Protein AF-A0AAD6BHV9-F1 (afdb_monomer_lite)

Secondary structure (DSSP, 8-state):
-HHHHHHHHHHHTTS-TT--EEE--SS--HHHHHHHHHHHHHHHHTTEEEPPTT-EEEETTEEEES-----

Structure (mmCIF, N/CA/C/O backbone):
data_AF-A0AAD6BHV9-F1
#
_entry.id   AF-A0AAD6BHV9-F1
#
loop_
_atom_site.group_PDB
_atom_site.id
_atom_site.type_symbol
_atom_site.label_atom_id
_atom_site.label_alt_id
_atom_site.label_comp_id
_atom_site.label_asym_id
_atom_site.label_entity_id
_atom_site.label_seq_id
_atom_site.pdbx_PDB_ins_code
_atom_site.Cartn_x
_atom_site.Cartn_y
_atom_site.Cartn_z
_atom_site.occupancy
_atom_site.B_iso_or_equiv
_atom_site.auth_seq_id
_atom_site.auth_comp_id
_atom_site.auth_asym_id
_atom_site.auth_atom_id
_atom_site.pdbx_PDB_model_num
ATOM 1 N N . MET A 1 1 ? 0.370 7.615 -11.642 1.00 78.50 1 MET A N 1
ATOM 2 C CA . MET A 1 1 ? 0.621 6.604 -10.590 1.00 78.50 1 MET A CA 1
ATOM 3 C C . MET A 1 1 ? 0.276 7.145 -9.209 1.00 78.50 1 MET A C 1
ATOM 5 O O . MET A 1 1 ? -0.679 6.652 -8.635 1.00 78.50 1 MET A O 1
ATOM 9 N N . ARG A 1 2 ? 0.957 8.190 -8.716 1.00 87.00 2 ARG A N 1
ATOM 10 C CA . ARG A 1 2 ? 0.681 8.789 -7.395 1.00 87.00 2 ARG A CA 1
ATOM 11 C C . ARG A 1 2 ? -0.799 9.114 -7.144 1.00 87.00 2 ARG A C 1
ATOM 13 O O . ARG A 1 2 ? -1.354 8.618 -6.181 1.00 87.00 2 ARG A O 1
ATOM 20 N N . GLN A 1 3 ? -1.458 9.811 -8.072 1.00 90.81 3 GLN A N 1
ATOM 21 C CA . GLN A 1 3 ? -2.893 10.130 -7.969 1.00 90.81 3 GLN A CA 1
ATOM 22 C C . GLN A 1 3 ? -3.789 8.898 -7.761 1.00 90.81 3 GLN A C 1
ATOM 24 O O . GLN A 1 3 ? -4.755 8.958 -7.013 1.00 90.81 3 GLN A O 1
ATOM 29 N N . THR A 1 4 ? -3.475 7.775 -8.413 1.00 90.88 4 THR A N 1
ATOM 30 C CA . THR A 1 4 ? -4.231 6.523 -8.268 1.00 90.88 4 THR A CA 1
ATOM 31 C C . THR A 1 4 ? -4.050 5.925 -6.876 1.00 90.88 4 THR A C 1
ATOM 33 O O . 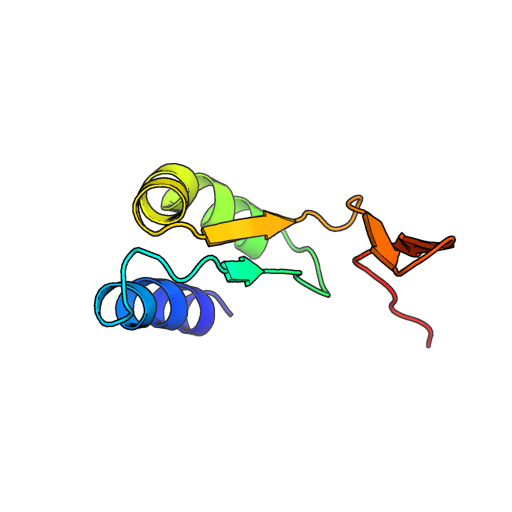THR A 1 4 ? -5.007 5.432 -6.289 1.00 90.88 4 THR A O 1
ATOM 36 N N . LEU A 1 5 ? -2.828 5.982 -6.345 1.00 91.25 5 LEU A N 1
ATOM 37 C CA . LEU A 1 5 ? -2.516 5.499 -5.005 1.00 91.25 5 LEU A CA 1
ATOM 38 C C . LEU A 1 5 ? -3.137 6.401 -3.929 1.00 91.25 5 LEU A C 1
ATOM 40 O O . LEU A 1 5 ? -3.706 5.898 -2.968 1.00 91.25 5 LEU A O 1
ATOM 44 N N . ASP A 1 6 ? -3.115 7.718 -4.129 1.00 94.56 6 ASP A N 1
ATOM 45 C CA . ASP A 1 6 ? -3.788 8.676 -3.246 1.00 94.56 6 ASP A CA 1
ATOM 46 C C . ASP A 1 6 ? -5.308 8.444 -3.238 1.00 94.56 6 ASP A C 1
ATOM 48 O O . ASP A 1 6 ? -5.912 8.350 -2.171 1.00 94.56 6 ASP A O 1
ATOM 52 N N . ALA A 1 7 ? -5.912 8.224 -4.411 1.00 95.25 7 ALA A N 1
ATOM 53 C CA . ALA A 1 7 ? -7.330 7.890 -4.521 1.00 95.25 7 ALA A CA 1
ATOM 54 C C . ALA A 1 7 ? -7.694 6.578 -3.800 1.00 95.25 7 ALA A C 1
ATOM 56 O O . ALA A 1 7 ? -8.783 6.479 -3.237 1.00 95.25 7 ALA A O 1
ATOM 57 N N . LEU A 1 8 ? -6.797 5.583 -3.773 1.00 93.88 8 LEU A N 1
ATOM 58 C CA . LEU A 1 8 ? -6.989 4.360 -2.984 1.00 93.88 8 LEU A CA 1
ATOM 59 C C . LEU A 1 8 ? -7.024 4.662 -1.479 1.00 93.88 8 LEU A C 1
ATOM 61 O O . LEU A 1 8 ? -7.897 4.144 -0.783 1.00 93.88 8 LEU A O 1
ATOM 65 N N . LEU A 1 9 ? -6.104 5.496 -0.978 1.00 94.81 9 LEU A N 1
ATOM 66 C CA . LEU A 1 9 ? -6.097 5.889 0.436 1.00 94.81 9 LEU A CA 1
ATOM 67 C C . LEU A 1 9 ? -7.393 6.608 0.812 1.00 94.81 9 LEU A C 1
ATOM 69 O O . LEU A 1 9 ? -7.972 6.322 1.855 1.00 94.81 9 LEU A O 1
ATOM 73 N N . ASP A 1 10 ? -7.855 7.520 -0.041 1.00 96.12 10 ASP A N 1
ATOM 74 C CA . ASP A 1 10 ? -9.071 8.289 0.218 1.00 96.12 10 ASP A CA 1
ATOM 75 C C . ASP A 1 10 ? -10.324 7.406 0.147 1.00 96.12 10 ASP A C 1
ATOM 77 O O . ASP A 1 10 ? -11.213 7.517 0.990 1.00 96.12 10 ASP A O 1
ATOM 81 N N . ALA A 1 11 ? -10.374 6.458 -0.794 1.00 94.88 11 ALA A N 1
ATOM 82 C CA . ALA A 1 11 ? -11.463 5.491 -0.878 1.00 94.88 11 ALA A CA 1
ATOM 83 C C . ALA A 1 11 ? -11.516 4.568 0.350 1.00 94.88 11 ALA A C 1
ATOM 85 O O . ALA A 1 11 ? -12.612 4.283 0.843 1.00 94.88 11 ALA A O 1
ATOM 86 N N . LYS A 1 12 ? -10.360 4.138 0.881 1.00 95.44 12 LYS A N 1
ATOM 87 C CA . LYS A 1 12 ? -10.291 3.226 2.035 1.00 95.44 12 LYS A CA 1
ATOM 88 C C . LYS A 1 12 ? -10.948 3.796 3.294 1.00 95.44 12 LYS A C 1
ATOM 90 O O . LYS A 1 12 ? -11.464 3.013 4.087 1.00 95.44 12 LYS A O 1
ATOM 95 N N . ILE A 1 13 ? -11.003 5.123 3.443 1.00 94.56 13 ILE A N 1
ATOM 96 C CA . ILE A 1 13 ? -11.697 5.807 4.554 1.00 94.56 13 ILE A CA 1
ATOM 97 C C . ILE A 1 13 ? -13.187 5.432 4.602 1.00 94.56 13 ILE A C 1
ATOM 99 O O . ILE A 1 13 ? -13.782 5.373 5.671 1.00 94.56 13 ILE A O 1
ATOM 103 N N . SER A 1 14 ? -13.801 5.181 3.444 1.00 95.19 14 SER A N 1
ATOM 104 C CA . SER A 1 14 ? -15.224 4.828 3.352 1.00 95.19 14 SER A CA 1
ATOM 105 C C . SER A 1 14 ? -15.513 3.341 3.576 1.00 95.19 14 SER A C 1
ATOM 107 O O . SER A 1 14 ? -16.677 2.940 3.619 1.00 95.19 14 SER A O 1
ATOM 109 N N . TRP A 1 15 ? -14.478 2.501 3.664 1.00 94.75 15 TRP A N 1
ATOM 110 C CA . TRP A 1 15 ? -14.643 1.058 3.829 1.00 94.75 15 TRP A CA 1
ATOM 111 C C . TRP A 1 15 ? -14.741 0.702 5.312 1.00 94.75 15 TRP A C 1
ATOM 113 O O . TRP A 1 15 ? -14.190 1.419 6.143 1.00 94.75 15 TRP A O 1
ATOM 123 N N . PRO A 1 16 ? -15.381 -0.425 5.666 1.00 94.50 16 PRO A N 1
ATOM 124 C CA . PRO A 1 16 ? -15.378 -0.904 7.044 1.00 94.50 16 PRO A CA 1
ATOM 125 C C . PRO A 1 16 ? -13.952 -1.059 7.593 1.00 94.50 16 PRO A C 1
ATOM 127 O O . PRO A 1 16 ? -13.079 -1.592 6.903 1.00 94.50 16 PRO A O 1
ATOM 130 N N . ASP A 1 17 ? -13.728 -0.676 8.850 1.00 89.12 17 ASP A N 1
ATOM 131 C CA . ASP A 1 17 ? -12.409 -0.762 9.507 1.00 89.12 17 ASP A CA 1
ATOM 132 C C . ASP A 1 17 ? -11.865 -2.198 9.580 1.00 89.12 17 ASP A C 1
ATOM 134 O O . ASP A 1 17 ? -10.658 -2.431 9.603 1.00 89.12 17 ASP A O 1
ATOM 138 N N . THR A 1 18 ? -12.759 -3.189 9.563 1.00 91.94 18 THR A N 1
ATOM 139 C CA . THR A 1 18 ? -12.405 -4.613 9.542 1.00 91.94 18 THR A CA 1
ATOM 140 C C . THR A 1 18 ? -11.794 -5.064 8.213 1.00 91.94 18 THR A C 1
ATOM 142 O O . THR A 1 18 ? -11.146 -6.109 8.163 1.00 91.94 18 THR A O 1
ATOM 145 N N . MET A 1 19 ? -11.977 -4.295 7.137 1.00 93.25 19 MET A N 1
ATOM 146 C CA . MET A 1 19 ? -11.454 -4.603 5.810 1.00 93.25 19 MET A CA 1
ATOM 147 C C . MET A 1 19 ? -9.959 -4.271 5.746 1.00 93.25 19 MET A C 1
ATOM 149 O O . MET A 1 19 ? -9.579 -3.099 5.744 1.00 93.25 19 MET A O 1
ATOM 153 N N . GLN A 1 20 ? -9.120 -5.301 5.651 1.00 91.94 20 GLN A N 1
ATOM 154 C CA . GLN A 1 20 ? -7.677 -5.169 5.436 1.00 91.94 20 GLN A CA 1
ATOM 155 C C . GLN A 1 20 ? -7.354 -5.180 3.940 1.00 91.94 20 GLN A C 1
ATOM 157 O O . GLN A 1 20 ? -7.990 -5.898 3.167 1.00 91.94 20 GLN A O 1
ATOM 162 N N . VAL A 1 21 ? -6.359 -4.396 3.527 1.00 92.81 21 VAL A N 1
ATOM 163 C CA . VAL A 1 21 ? -5.944 -4.291 2.122 1.00 92.81 21 VAL A CA 1
ATOM 164 C C . VAL A 1 21 ? -4.460 -4.571 2.007 1.00 92.81 21 VAL A C 1
ATOM 166 O O . VAL A 1 21 ? -3.652 -3.948 2.689 1.00 92.81 21 VAL A O 1
ATOM 169 N N . THR A 1 22 ? -4.089 -5.457 1.089 1.00 90.31 22 THR A N 1
ATOM 170 C CA . THR A 1 22 ? -2.690 -5.682 0.727 1.00 90.31 22 THR A CA 1
ATOM 171 C C . THR A 1 22 ? -2.447 -5.152 -0.678 1.00 90.31 22 THR A C 1
ATOM 173 O O . THR A 1 22 ? -3.008 -5.665 -1.644 1.00 90.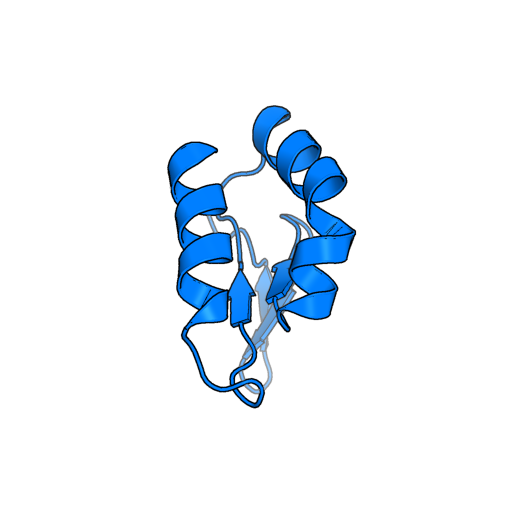31 22 THR A O 1
ATOM 176 N N . LEU A 1 23 ? -1.626 -4.109 -0.798 1.00 87.62 23 LEU A N 1
ATOM 177 C CA . LEU A 1 23 ? -1.202 -3.560 -2.080 1.00 87.62 23 LEU A CA 1
ATOM 178 C C . LEU A 1 23 ? 0.109 -4.225 -2.502 1.00 87.62 23 LEU A C 1
ATOM 180 O O . LEU A 1 23 ? 1.117 -4.115 -1.805 1.00 87.62 23 LEU A O 1
ATOM 184 N N . ILE A 1 24 ? 0.088 -4.880 -3.660 1.00 84.94 24 ILE A N 1
ATOM 185 C CA . ILE A 1 24 ? 1.267 -5.478 -4.288 1.00 84.94 24 ILE A CA 1
ATOM 186 C C . ILE A 1 24 ? 1.561 -4.689 -5.569 1.00 84.94 24 ILE A C 1
ATOM 188 O O . ILE A 1 24 ? 0.872 -4.863 -6.576 1.00 84.94 24 ILE A O 1
ATOM 192 N N . PRO A 1 25 ? 2.538 -3.778 -5.541 1.00 77.94 25 PRO A N 1
ATOM 193 C CA . PRO A 1 25 ? 2.986 -3.075 -6.722 1.00 77.94 25 PRO A CA 1
ATOM 194 C C . PRO A 1 25 ? 3.761 -4.049 -7.604 1.00 77.94 25 PRO A C 1
ATOM 196 O O . PRO A 1 25 ? 4.740 -4.652 -7.179 1.00 77.94 25 PRO A O 1
ATOM 199 N N . THR A 1 26 ? 3.333 -4.175 -8.854 1.00 75.69 26 THR A N 1
ATOM 200 C CA . THR A 1 26 ? 4.008 -5.012 -9.854 1.00 75.69 26 THR A CA 1
ATOM 201 C C . THR A 1 26 ? 5.211 -4.321 -10.490 1.00 75.69 26 THR A C 1
ATOM 203 O O . THR A 1 26 ? 5.968 -4.954 -11.214 1.00 75.69 26 THR A O 1
ATOM 206 N N . PHE A 1 27 ? 5.397 -3.026 -10.231 1.00 76.88 27 PHE A N 1
ATOM 207 C CA . PHE A 1 27 ? 6.512 -2.230 -10.724 1.00 76.88 27 PHE A CA 1
ATOM 208 C C . PHE A 1 27 ? 7.006 -1.298 -9.621 1.00 76.88 27 PHE A C 1
ATOM 210 O O . PHE A 1 27 ? 6.253 -0.454 -9.131 1.00 76.88 27 PHE A O 1
ATOM 217 N N . GLU A 1 28 ? 8.278 -1.435 -9.254 1.00 75.81 28 GLU A N 1
ATOM 218 C CA . GLU A 1 28 ? 8.922 -0.568 -8.274 1.00 75.81 28 GLU A CA 1
ATOM 219 C C . GLU A 1 28 ? 9.664 0.577 -8.969 1.00 75.81 28 GLU A C 1
ATOM 221 O O . GLU A 1 28 ? 10.410 0.382 -9.926 1.00 75.81 28 GLU A O 1
ATOM 226 N N . SER A 1 29 ? 9.454 1.797 -8.478 1.00 84.25 29 SER A N 1
ATOM 227 C CA . SER A 1 29 ? 10.129 2.997 -8.970 1.00 84.25 29 SER A CA 1
ATOM 228 C C . SER A 1 29 ? 10.389 3.978 -7.832 1.00 84.25 29 SER A C 1
ATOM 230 O O . SER A 1 29 ? 9.699 3.942 -6.813 1.00 84.25 29 SER A O 1
ATOM 232 N N . VAL A 1 30 ? 11.342 4.896 -8.016 1.00 86.75 30 VAL A N 1
ATOM 233 C CA . VAL A 1 30 ? 11.655 5.936 -7.015 1.00 86.75 30 VAL A CA 1
ATOM 234 C C . VAL A 1 30 ? 10.402 6.715 -6.575 1.00 86.75 30 VAL A C 1
ATOM 236 O O . VAL A 1 30 ? 10.167 6.796 -5.371 1.00 86.75 30 VAL A O 1
ATOM 239 N N . PRO A 1 31 ? 9.511 7.184 -7.477 1.00 87.38 31 PRO A N 1
ATOM 240 C CA . PRO A 1 31 ? 8.289 7.875 -7.056 1.00 87.38 31 PRO A CA 1
ATOM 241 C C . PRO A 1 31 ? 7.331 7.004 -6.227 1.00 87.38 31 PRO A C 1
ATOM 243 O O . PRO A 1 31 ? 6.584 7.522 -5.397 1.00 87.38 31 PRO A O 1
ATOM 246 N N . MET A 1 32 ? 7.324 5.685 -6.451 1.00 85.94 32 MET A N 1
ATOM 247 C CA . MET A 1 32 ? 6.519 4.743 -5.669 1.00 85.94 32 MET A CA 1
ATOM 248 C C . MET A 1 32 ? 7.096 4.571 -4.258 1.00 85.94 32 MET A C 1
ATOM 250 O O . MET A 1 32 ? 6.344 4.581 -3.284 1.00 85.94 32 MET A O 1
ATOM 254 N N . GLN A 1 33 ? 8.421 4.470 -4.142 1.00 86.06 33 GLN A N 1
ATOM 255 C CA . GLN A 1 33 ? 9.109 4.406 -2.853 1.00 86.06 33 GLN A CA 1
ATOM 256 C C . GLN A 1 33 ? 8.897 5.693 -2.047 1.00 86.06 33 GLN A C 1
ATOM 258 O O . GLN A 1 33 ? 8.557 5.628 -0.868 1.00 86.06 33 GLN A O 1
ATOM 263 N N . GLU A 1 34 ? 9.016 6.862 -2.683 1.00 90.56 34 GLU A N 1
ATOM 264 C CA . GLU A 1 34 ? 8.739 8.155 -2.047 1.00 90.56 34 GLU A CA 1
ATOM 265 C C . GLU A 1 34 ? 7.293 8.254 -1.560 1.00 90.56 34 GLU A C 1
ATOM 267 O O . GLU A 1 34 ? 7.048 8.678 -0.431 1.00 90.56 34 GLU A O 1
ATOM 272 N N . TRP A 1 35 ? 6.328 7.834 -2.384 1.00 91.50 35 TRP A N 1
ATOM 273 C CA . TRP A 1 35 ? 4.921 7.811 -1.992 1.00 91.50 35 TRP A CA 1
ATOM 274 C C . TRP A 1 35 ? 4.681 6.900 -0.786 1.00 91.50 35 TRP A C 1
ATOM 276 O O . TRP A 1 35 ? 4.000 7.305 0.157 1.00 91.50 35 TRP A O 1
ATOM 286 N N . TYR A 1 36 ? 5.276 5.704 -0.786 1.00 89.88 36 TYR A N 1
ATOM 287 C CA . TYR A 1 36 ? 5.174 4.768 0.329 1.00 89.88 36 TYR A CA 1
ATOM 288 C C . TYR A 1 36 ? 5.709 5.387 1.625 1.00 89.88 36 TYR A C 1
ATOM 290 O O . TYR A 1 36 ? 5.001 5.394 2.627 1.00 89.88 36 TYR A O 1
ATOM 298 N N . GLN A 1 37 ? 6.900 5.992 1.594 1.00 90.31 37 GLN A N 1
ATOM 299 C CA . GLN A 1 37 ? 7.484 6.649 2.770 1.00 90.31 37 GLN A CA 1
ATOM 300 C C . GLN A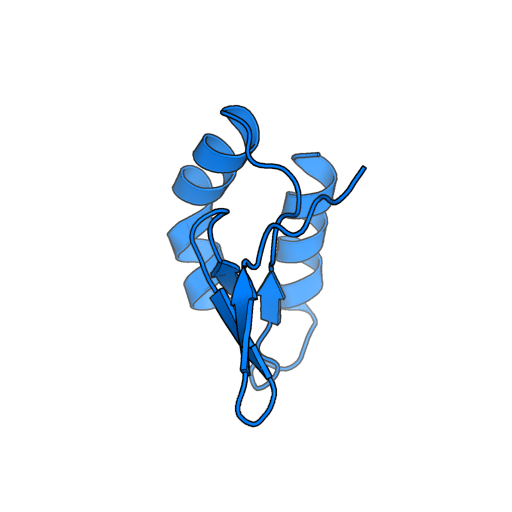 1 37 ? 6.631 7.824 3.267 1.00 90.31 37 GLN A C 1
ATOM 302 O O . GLN A 1 37 ? 6.443 7.990 4.469 1.00 90.31 37 GLN A O 1
ATOM 307 N N . GLN A 1 38 ? 6.074 8.624 2.355 1.00 94.44 38 GLN A N 1
ATOM 308 C CA . GLN A 1 38 ? 5.252 9.789 2.701 1.00 94.44 38 GLN A CA 1
ATOM 309 C C . GLN A 1 38 ? 3.876 9.424 3.271 1.00 94.44 38 GLN A C 1
ATOM 311 O O . GLN A 1 38 ? 3.272 10.243 3.959 1.00 94.44 38 GLN A O 1
ATOM 316 N N . THR A 1 39 ? 3.362 8.229 2.973 1.00 93.69 39 THR A N 1
ATOM 317 C CA . THR A 1 39 ? 1.996 7.820 3.343 1.00 93.69 39 THR A CA 1
ATOM 318 C C . THR A 1 39 ? 1.949 6.622 4.291 1.00 93.69 39 THR A C 1
ATOM 320 O O . THR A 1 39 ? 0.858 6.168 4.627 1.00 93.69 39 THR A O 1
ATOM 323 N N . LEU A 1 40 ? 3.103 6.147 4.773 1.00 91.62 40 LEU A N 1
ATOM 324 C CA . LEU A 1 40 ? 3.237 4.959 5.622 1.00 91.62 40 LEU A CA 1
ATOM 325 C C . LEU A 1 40 ? 2.313 4.979 6.848 1.00 91.62 40 LEU A C 1
ATOM 327 O O . LEU A 1 40 ? 1.637 3.992 7.131 1.00 91.62 40 LEU A O 1
ATOM 331 N N . GLU A 1 41 ? 2.254 6.100 7.564 1.00 94.06 41 GLU A N 1
ATOM 332 C CA . GLU A 1 41 ? 1.423 6.205 8.770 1.00 94.06 41 GLU A CA 1
ATOM 333 C C . GLU A 1 41 ? -0.074 6.202 8.426 1.00 94.06 41 GLU A C 1
ATOM 335 O O . GLU A 1 41 ? -0.830 5.427 9.009 1.00 94.06 41 GLU A O 1
ATOM 340 N N . LYS A 1 42 ? -0.490 6.942 7.385 1.00 94.25 42 LYS A N 1
ATOM 341 C CA . LYS A 1 42 ? -1.879 6.921 6.885 1.00 94.25 42 LYS A CA 1
ATOM 342 C C . LYS A 1 42 ? -2.287 5.515 6.426 1.00 94.25 42 LYS A C 1
ATOM 344 O O . LYS A 1 42 ? -3.414 5.093 6.653 1.00 94.25 42 LYS A O 1
ATOM 349 N N . GLN A 1 43 ? -1.383 4.765 5.796 1.00 92.75 43 GLN A N 1
ATOM 350 C CA . GLN A 1 43 ? -1.646 3.380 5.395 1.00 92.75 43 GLN A CA 1
ATOM 351 C C . GLN A 1 43 ? -1.884 2.466 6.605 1.00 92.75 43 GLN A C 1
ATOM 353 O O . GLN A 1 43 ? -2.850 1.704 6.592 1.00 92.75 43 GLN A O 1
ATOM 358 N N . LYS A 1 44 ? -1.059 2.569 7.659 1.00 91.00 44 LYS A N 1
ATOM 359 C CA . LYS A 1 44 ? -1.238 1.789 8.897 1.00 91.00 44 LYS A CA 1
ATOM 360 C C . LYS A 1 44 ? -2.579 2.076 9.561 1.00 91.00 44 LYS A C 1
ATOM 362 O O . LYS A 1 44 ? -3.282 1.136 9.917 1.00 91.00 44 LYS A O 1
ATOM 367 N N . GLU A 1 45 ? -2.939 3.351 9.694 1.00 93.75 45 GLU A N 1
ATOM 368 C CA . GLU A 1 45 ? -4.225 3.772 10.267 1.00 93.75 45 GLU A CA 1
ATOM 369 C C . GLU A 1 45 ? -5.412 3.194 9.487 1.00 93.75 45 GLU A C 1
ATOM 371 O O . GLU A 1 45 ? -6.411 2.789 10.073 1.00 93.75 45 GLU A O 1
ATOM 376 N N . LEU A 1 46 ? -5.280 3.103 8.163 1.00 94.50 46 LEU A N 1
ATOM 377 C CA . LEU A 1 46 ? -6.323 2.605 7.272 1.00 94.50 46 LEU A CA 1
ATOM 378 C C . LEU A 1 46 ? -6.339 1.076 7.105 1.00 94.50 46 LEU A C 1
ATOM 380 O O . LEU A 1 46 ? -7.199 0.568 6.379 1.00 94.50 46 LEU A O 1
ATOM 384 N N . GLY A 1 47 ? -5.423 0.331 7.733 1.00 93.44 47 GLY A N 1
ATOM 385 C CA . GLY A 1 47 ? -5.308 -1.123 7.548 1.00 93.44 47 GLY A CA 1
ATOM 386 C C . GLY A 1 47 ? -4.829 -1.520 6.145 1.00 93.44 47 GLY A C 1
ATOM 387 O O . GLY A 1 47 ? -5.253 -2.538 5.594 1.00 93.44 47 GLY A O 1
ATOM 388 N N . ILE A 1 48 ? -3.987 -0.685 5.530 1.00 94.00 48 ILE A N 1
ATOM 389 C CA . ILE A 1 48 ? -3.344 -0.952 4.242 1.00 94.00 48 ILE A CA 1
ATOM 390 C C . ILE A 1 48 ? -1.907 -1.410 4.497 1.00 94.00 48 ILE A C 1
ATOM 392 O O . ILE A 1 48 ? -1.119 -0.715 5.131 1.00 94.00 48 ILE A O 1
ATOM 396 N N . THR A 1 49 ? -1.551 -2.570 3.952 1.00 90.12 49 THR A N 1
ATOM 397 C CA . THR A 1 49 ? -0.181 -3.093 3.933 1.00 90.12 49 THR A CA 1
ATOM 398 C C . THR A 1 49 ? 0.349 -3.050 2.509 1.00 90.12 49 THR A C 1
ATOM 400 O O . THR A 1 49 ? -0.247 -3.647 1.615 1.00 90.12 49 THR A O 1
ATOM 403 N N . VAL A 1 50 ? 1.475 -2.377 2.282 1.00 86.56 50 VAL A N 1
ATOM 404 C CA . VAL A 1 50 ? 2.151 -2.378 0.977 1.00 86.56 50 VAL A CA 1
ATOM 405 C C . VAL A 1 50 ? 3.304 -3.369 1.028 1.00 86.56 50 VAL A C 1
ATOM 407 O O . VAL A 1 50 ? 4.184 -3.264 1.879 1.00 86.56 50 VAL A O 1
ATOM 410 N N . LEU A 1 51 ? 3.286 -4.341 0.122 1.00 81.69 51 LEU A N 1
ATOM 411 C CA . LEU A 1 51 ? 4.367 -5.306 -0.044 1.00 81.69 51 LEU A CA 1
ATOM 412 C C . LEU A 1 51 ? 5.370 -4.771 -1.069 1.00 81.69 51 LEU A C 1
ATOM 414 O O . LEU A 1 51 ? 4.983 -4.209 -2.088 1.00 81.69 51 LEU A O 1
ATOM 418 N N . GLY A 1 52 ? 6.662 -4.900 -0.784 1.00 71.44 52 GLY A N 1
ATOM 419 C CA . GLY A 1 52 ? 7.718 -4.478 -1.702 1.00 71.44 52 GL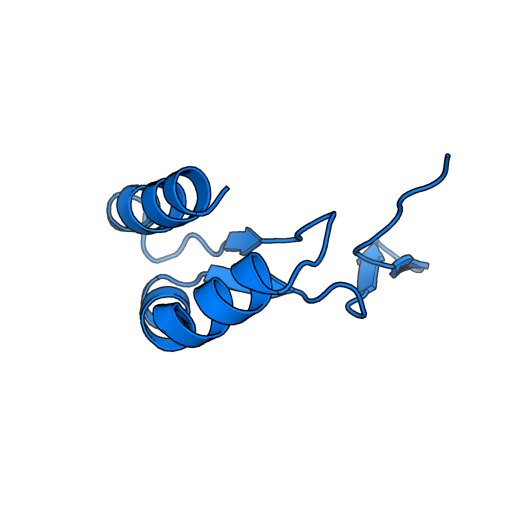Y A CA 1
ATOM 420 C C . GLY A 1 52 ? 7.897 -5.457 -2.862 1.00 71.44 52 GLY A C 1
ATOM 421 O O . GLY A 1 52 ? 7.408 -6.584 -2.838 1.00 71.44 52 GLY A O 1
ATOM 422 N N . SER A 1 53 ? 8.676 -5.055 -3.857 1.00 62.69 53 SER A N 1
ATOM 423 C CA . SER A 1 53 ? 9.094 -5.893 -4.994 1.00 62.69 53 SER A CA 1
ATOM 424 C C . SER A 1 53 ? 9.807 -7.188 -4.573 1.00 62.69 53 SER A C 1
ATOM 426 O O . SER A 1 53 ? 9.642 -8.222 -5.216 1.00 62.69 53 SER A O 1
ATOM 428 N N . ASN A 1 54 ? 10.544 -7.150 -3.458 1.00 65.00 54 ASN A N 1
ATOM 429 C CA . ASN A 1 54 ? 11.200 -8.315 -2.853 1.00 65.00 54 ASN A CA 1
ATOM 430 C C . ASN A 1 54 ? 10.281 -9.136 -1.936 1.00 65.00 54 ASN A C 1
ATOM 432 O O . ASN A 1 54 ? 10.724 -10.114 -1.332 1.00 65.00 54 ASN A O 1
ATOM 436 N N . SER A 1 55 ? 9.026 -8.728 -1.760 1.00 66.00 55 SER A N 1
ATOM 437 C CA . SER A 1 55 ? 8.077 -9.499 -0.969 1.00 66.00 55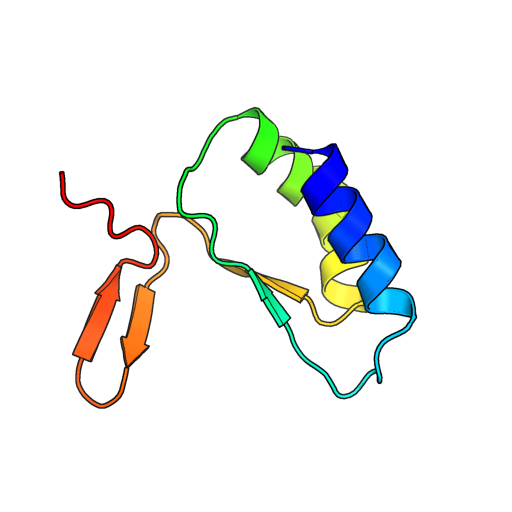 SER A CA 1
ATOM 438 C C . SER A 1 55 ? 7.653 -10.753 -1.718 1.00 66.00 55 SER A C 1
ATOM 440 O O . SER A 1 55 ? 7.720 -10.841 -2.944 1.00 66.00 55 SER A O 1
ATOM 442 N N . THR A 1 56 ? 7.195 -11.736 -0.959 1.00 70.62 56 THR A N 1
ATOM 443 C CA . THR A 1 56 ? 6.656 -12.975 -1.495 1.00 70.62 56 THR A CA 1
ATOM 444 C C . THR A 1 56 ? 5.236 -13.182 -0.988 1.00 70.62 56 THR A C 1
ATOM 446 O O . THR A 1 56 ? 4.887 -12.762 0.116 1.00 70.62 56 THR A O 1
ATOM 449 N N . VAL A 1 57 ? 4.397 -13.788 -1.819 1.00 70.81 57 VAL A N 1
ATOM 450 C CA . VAL A 1 57 ? 3.040 -14.194 -1.473 1.00 70.81 57 VAL A CA 1
ATOM 451 C C . VAL A 1 57 ? 3.048 -15.705 -1.330 1.00 70.81 57 VAL A C 1
ATOM 453 O O . VAL A 1 57 ? 3.343 -16.422 -2.286 1.00 70.81 57 VAL A O 1
ATOM 456 N N . ALA A 1 58 ? 2.735 -16.187 -0.132 1.00 76.44 58 ALA A N 1
ATOM 457 C CA . ALA A 1 58 ? 2.489 -17.603 0.088 1.00 76.44 58 ALA A CA 1
ATOM 458 C C . ALA A 1 58 ? 1.085 -17.948 -0.427 1.00 76.44 58 ALA A C 1
ATOM 460 O O . ALA A 1 58 ? 0.090 -17.384 0.033 1.00 76.44 58 ALA A O 1
ATOM 461 N N . MET A 1 59 ? 1.004 -18.860 -1.388 1.00 80.12 59 MET A N 1
ATOM 462 C CA . MET A 1 59 ? -0.238 -19.460 -1.857 1.00 80.12 59 MET A CA 1
ATOM 463 C C . MET A 1 59 ? -0.166 -20.962 -1.607 1.00 80.12 59 MET A C 1
ATOM 465 O O . MET A 1 59 ? 0.633 -21.658 -2.226 1.00 80.12 59 MET A O 1
ATOM 469 N N . GLN A 1 60 ? -1.025 -21.453 -0.709 1.00 81.94 60 GLN A N 1
ATOM 470 C CA . GLN A 1 60 ? -1.034 -22.854 -0.271 1.00 81.94 60 GLN A CA 1
ATOM 471 C C . GLN A 1 60 ? 0.364 -23.295 0.207 1.00 81.94 60 GLN A C 1
ATOM 473 O O . GLN A 1 60 ? 0.863 -22.727 1.178 1.00 81.94 60 GLN A O 1
ATOM 478 N N . ASP A 1 61 ? 0.984 -24.263 -0.471 1.00 81.56 61 ASP A N 1
ATOM 479 C CA . ASP A 1 61 ? 2.307 -24.813 -0.148 1.00 81.56 61 ASP A CA 1
ATOM 480 C C . ASP A 1 61 ? 3.457 -24.126 -0.913 1.00 81.56 61 ASP A C 1
ATOM 482 O O . ASP A 1 61 ? 4.618 -24.513 -0.776 1.00 81.56 61 ASP A O 1
ATOM 486 N N . GLU A 1 62 ? 3.162 -23.104 -1.722 1.00 75.69 62 GLU A N 1
ATOM 487 C CA . GLU A 1 62 ? 4.131 -22.441 -2.595 1.00 75.69 62 GLU A CA 1
ATOM 488 C C . GLU A 1 62 ? 4.299 -20.957 -2.253 1.00 75.69 62 GLU A C 1
ATOM 490 O O . GLU A 1 62 ? 3.386 -20.272 -1.796 1.00 75.69 62 GLU A O 1
ATOM 495 N N . THR A 1 63 ? 5.505 -20.435 -2.470 1.00 76.44 63 THR A N 1
ATOM 496 C CA . THR A 1 63 ? 5.840 -19.026 -2.239 1.00 76.44 63 THR A CA 1
ATOM 497 C C . THR A 1 63 ? 6.214 -18.377 -3.563 1.00 76.44 63 THR A C 1
ATOM 499 O O . THR A 1 63 ? 7.174 -18.788 -4.211 1.00 76.44 63 THR A O 1
ATOM 502 N N . PHE A 1 64 ? 5.468 -17.348 -3.956 1.00 71.19 64 PHE A N 1
ATOM 503 C CA . PHE A 1 64 ? 5.649 -16.645 -5.223 1.00 71.19 64 PHE A CA 1
ATOM 504 C C . PHE A 1 64 ? 6.246 -15.258 -4.985 1.00 71.19 64 PHE A C 1
ATOM 506 O O . PHE A 1 64 ? 5.808 -14.572 -4.061 1.00 71.19 64 PHE A O 1
ATOM 513 N N . PRO A 1 65 ? 7.212 -14.792 -5.794 1.00 70.06 65 PRO A N 1
ATOM 514 C CA . PRO A 1 65 ? 7.624 -13.394 -5.754 1.00 70.06 65 PRO A CA 1
ATOM 515 C C . PRO A 1 65 ? 6.422 -12.498 -6.069 1.00 70.06 65 PRO A C 1
ATOM 517 O O . PRO A 1 65 ? 5.701 -12.726 -7.041 1.00 70.06 65 PRO A O 1
ATOM 520 N N . ALA A 1 66 ? 6.200 -11.480 -5.239 1.00 69.88 66 ALA A N 1
ATOM 521 C CA . ALA A 1 66 ? 5.081 -10.554 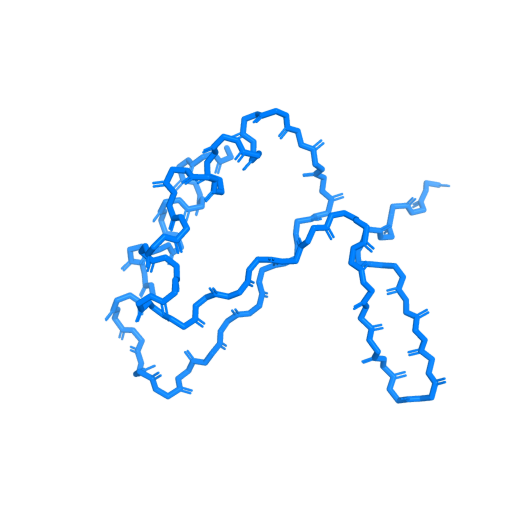-5.385 1.00 69.88 66 ALA A CA 1
ATOM 522 C C . ALA A 1 66 ? 5.206 -9.729 -6.685 1.00 69.88 66 ALA A C 1
ATOM 524 O O . ALA A 1 66 ? 4.208 -9.444 -7.345 1.00 69.88 66 ALA A O 1
ATOM 525 N N . CYS A 1 67 ? 6.442 -9.445 -7.115 1.00 61.25 67 CYS A N 1
ATOM 526 C CA . CYS A 1 67 ? 6.765 -8.978 -8.462 1.00 61.25 67 CYS A CA 1
ATOM 527 C C . CYS A 1 67 ? 7.035 -10.166 -9.399 1.00 61.25 67 CYS A C 1
ATOM 529 O O . CYS A 1 67 ? 8.188 -10.526 -9.633 1.00 61.25 67 CYS A O 1
ATOM 531 N N . LYS A 1 68 ? 5.994 -10.773 -9.975 1.00 49.81 68 LYS A N 1
ATOM 532 C CA . LYS A 1 68 ? 6.165 -11.684 -11.117 1.00 49.81 68 LYS A CA 1
ATOM 533 C C . LYS A 1 68 ? 5.875 -10.929 -12.417 1.00 49.81 68 LYS A C 1
ATOM 535 O O . LYS A 1 68 ? 4.748 -10.942 -12.901 1.00 49.81 68 LYS A O 1
ATOM 540 N N . ILE A 1 69 ? 6.881 -10.246 -12.969 1.00 44.03 69 ILE A N 1
ATOM 541 C CA . ILE A 1 69 ? 6.859 -9.860 -14.387 1.00 44.03 69 ILE A CA 1
ATOM 542 C C . ILE A 1 69 ? 7.611 -10.952 -15.154 1.00 44.03 69 ILE A C 1
ATOM 544 O O . ILE A 1 69 ? 8.838 -10.947 -15.190 1.00 44.03 69 ILE A O 1
ATOM 548 N N . GLU A 1 70 ? 6.885 -11.907 -15.732 1.00 37.00 70 GLU A N 1
ATOM 549 C CA . GLU A 1 70 ? 7.416 -12.730 -16.824 1.00 37.00 70 GLU A CA 1
ATOM 550 C C . GLU A 1 70 ? 7.036 -12.037 -18.138 1.00 37.00 70 GLU A C 1
ATOM 552 O O . GLU A 1 70 ? 5.852 -11.791 -18.379 1.00 37.00 70 GLU A O 1
ATOM 557 N N . PHE A 1 71 ? 8.043 -11.663 -18.932 1.00 37.28 71 PHE A N 1
ATOM 558 C CA . PHE A 1 71 ? 7.882 -11.265 -20.333 1.00 37.28 71 PHE A CA 1
ATOM 559 C C . PHE A 1 71 ? 8.109 -12.476 -21.233 1.00 37.28 71 PHE A C 1
ATOM 561 O O . PHE A 1 71 ? 9.056 -13.242 -20.936 1.00 37.28 71 PHE A O 1
#

Organism: NCBI:txid1090488

Foldseek 3Di:
DLVVVVVVLVVLVVDPLPDAEEAQDLDDDPVVVVSCVVCVVSCVSSNYHYDDQQDWDDDPPDIHRSNDDDD

pLDDT: mean 83.22, std 13.73, range [37.0, 96.12]

Sequence (71 aa):
MRQTLDALLDAKISWPDTMQVTLIPTFESVPMQEWYQQTLEKQKELGITVLGSNSTVAMQDETFPACKIEF

Radius of gyration: 13.14 Å; chains: 1; bounding box: 27×35×31 Å

InterPro domains:
  IPR026074 Microtubule associated protein 1 [PTHR13843] (1-71)